Protein AF-A0A834JYJ6-F1 (afdb_monomer)

Structure (mmCIF, N/CA/C/O backbone):
data_AF-A0A834JYJ6-F1
#
_entry.id   AF-A0A834JYJ6-F1
#
loop_
_atom_site.group_PDB
_atom_site.id
_atom_site.type_symbol
_atom_site.label_atom_id
_atom_site.label_alt_id
_atom_site.label_comp_id
_atom_site.label_asym_id
_atom_site.label_entity_id
_atom_site.label_seq_id
_atom_site.pdbx_PDB_ins_code
_atom_site.Cartn_x
_atom_site.Cartn_y
_atom_site.Cartn_z
_atom_site.occupancy
_atom_site.B_iso_or_equiv
_atom_site.auth_seq_id
_atom_site.auth_comp_id
_atom_site.auth_asym_id
_atom_site.auth_atom_id
_atom_site.pdbx_PDB_model_num
ATOM 1 N N . MET A 1 1 ? -15.655 -12.544 1.228 1.00 62.16 1 MET A N 1
ATOM 2 C CA . MET A 1 1 ? -14.776 -12.920 2.351 1.00 62.16 1 MET A CA 1
ATOM 3 C C . MET A 1 1 ? -13.858 -11.753 2.628 1.00 62.16 1 MET A C 1
ATOM 5 O O . MET A 1 1 ? -13.241 -11.265 1.688 1.00 62.16 1 MET A O 1
ATOM 9 N N . SER A 1 2 ? -13.836 -11.289 3.870 1.00 75.00 2 SER A N 1
ATOM 10 C CA . SER A 1 2 ? -12.826 -10.376 4.400 1.00 75.00 2 SER A CA 1
ATOM 11 C C . SER A 1 2 ? -11.810 -11.212 5.169 1.00 75.00 2 SER A C 1
ATOM 13 O O . SER A 1 2 ? -12.199 -12.124 5.898 1.00 75.00 2 SER A O 1
ATOM 15 N N . VAL A 1 3 ? -10.527 -10.935 4.973 1.00 86.38 3 VAL A N 1
ATOM 16 C CA . VAL A 1 3 ? -9.439 -11.565 5.726 1.00 86.38 3 VAL A CA 1
ATOM 17 C C . VAL A 1 3 ? -8.850 -10.485 6.622 1.00 86.38 3 VAL A C 1
ATOM 19 O O . VAL A 1 3 ? -8.558 -9.394 6.140 1.00 86.38 3 VAL A O 1
ATOM 22 N N . SER A 1 4 ? -8.713 -10.777 7.913 1.00 91.19 4 SER A N 1
ATOM 23 C CA . SER A 1 4 ? -8.045 -9.899 8.875 1.00 91.19 4 SER A CA 1
ATOM 24 C C . SER A 1 4 ? -6.654 -10.446 9.148 1.00 91.19 4 SER A C 1
ATOM 26 O O . SER A 1 4 ? -6.504 -11.629 9.455 1.00 91.19 4 SER A O 1
ATOM 28 N N . ILE A 1 5 ? -5.647 -9.591 9.009 1.00 91.50 5 ILE A N 1
ATOM 29 C CA . ILE A 1 5 ? -4.236 -9.944 9.158 1.00 91.50 5 ILE A CA 1
ATOM 30 C C . ILE A 1 5 ? -3.642 -8.969 10.165 1.00 91.50 5 ILE A C 1
ATOM 32 O O . ILE A 1 5 ? -3.797 -7.762 10.009 1.00 91.50 5 ILE A O 1
ATOM 36 N N . ASN A 1 6 ? -2.971 -9.500 11.183 1.00 93.12 6 ASN A N 1
ATOM 37 C CA . ASN A 1 6 ? -2.157 -8.711 12.098 1.00 93.12 6 ASN A CA 1
ATOM 38 C C . ASN A 1 6 ? -0.695 -8.991 11.771 1.00 93.12 6 ASN A C 1
ATOM 40 O O . ASN A 1 6 ? -0.289 -10.154 11.720 1.00 93.12 6 ASN A O 1
ATOM 44 N N . THR A 1 7 ? 0.076 -7.938 11.547 1.00 92.31 7 THR A N 1
ATOM 45 C CA . THR A 1 7 ? 1.520 -8.014 11.333 1.00 92.31 7 THR A CA 1
ATOM 46 C C . THR A 1 7 ? 2.241 -7.526 12.582 1.00 92.31 7 THR A C 1
ATOM 48 O O . THR A 1 7 ? 1.707 -6.726 13.351 1.00 92.31 7 THR A O 1
ATOM 51 N N . ILE A 1 8 ? 3.452 -8.027 12.802 1.00 92.19 8 ILE A N 1
ATOM 52 C CA . ILE A 1 8 ? 4.366 -7.426 13.775 1.00 92.19 8 ILE A CA 1
ATOM 53 C C . ILE A 1 8 ? 4.949 -6.132 13.194 1.00 92.19 8 ILE A C 1
ATOM 55 O O . ILE A 1 8 ? 4.909 -5.924 11.980 1.00 92.19 8 ILE A O 1
ATOM 59 N N . ASP A 1 9 ? 5.505 -5.287 14.057 1.00 89.94 9 ASP A N 1
ATOM 60 C CA . ASP A 1 9 ? 6.255 -4.100 13.644 1.00 89.94 9 ASP A CA 1
ATOM 61 C C . ASP A 1 9 ? 7.591 -4.525 13.008 1.00 89.94 9 ASP A C 1
ATOM 63 O O . ASP A 1 9 ? 8.568 -4.827 13.696 1.00 89.94 9 ASP A O 1
ATOM 67 N N . SER A 1 10 ? 7.582 -4.685 11.683 1.00 92.44 10 SER A N 1
ATOM 68 C CA . SER A 1 10 ? 8.719 -5.135 10.875 1.00 92.44 10 SER A CA 1
ATOM 69 C C . SER A 1 10 ? 8.549 -4.707 9.416 1.00 92.44 10 SER A C 1
ATOM 71 O O . SER A 1 10 ? 7.438 -4.423 8.972 1.00 92.44 10 SER A O 1
ATOM 73 N N . LEU A 1 11 ? 9.640 -4.735 8.649 1.00 89.56 11 LEU A N 1
ATOM 74 C CA . LEU A 1 11 ? 9.616 -4.501 7.199 1.00 89.56 11 LEU A CA 1
ATOM 75 C C . LEU A 1 11 ? 9.263 -5.762 6.388 1.00 89.56 11 LEU A C 1
ATOM 77 O O . LEU A 1 11 ? 9.268 -5.728 5.157 1.00 89.56 11 LEU A O 1
ATOM 81 N N . ASP A 1 12 ? 8.963 -6.873 7.063 1.00 92.25 12 ASP A N 1
ATOM 82 C CA . ASP A 1 12 ? 8.601 -8.124 6.414 1.00 92.25 12 ASP A CA 1
ATOM 83 C C . ASP A 1 12 ? 7.145 -8.097 5.938 1.00 92.25 12 ASP A C 1
ATOM 85 O O . ASP A 1 12 ? 6.212 -7.750 6.664 1.00 92.25 12 ASP A O 1
ATOM 89 N N . TYR A 1 13 ? 6.935 -8.530 4.699 1.00 92.62 13 TYR A N 1
ATOM 90 C CA . TYR A 1 13 ? 5.619 -8.548 4.074 1.00 92.62 13 TYR A CA 1
ATOM 91 C C . TYR A 1 13 ? 4.963 -9.930 4.138 1.00 92.62 13 TYR A C 1
ATOM 93 O O . TYR A 1 13 ? 5.574 -10.953 3.823 1.00 92.62 13 TYR A O 1
ATOM 101 N N . CYS A 1 14 ? 3.661 -9.950 4.430 1.00 92.75 14 CYS A N 1
ATOM 102 C CA . CYS A 1 14 ? 2.806 -11.125 4.265 1.00 92.75 14 CYS A CA 1
ATOM 103 C C . CYS A 1 14 ? 2.125 -11.096 2.888 1.00 92.75 14 CYS A C 1
ATOM 105 O O . CYS A 1 14 ? 1.307 -10.218 2.616 1.00 92.75 14 CYS A O 1
ATOM 107 N N . TYR A 1 15 ? 2.438 -12.064 2.022 1.00 92.56 15 TYR A N 1
ATOM 108 C CA . TYR A 1 15 ? 1.928 -12.099 0.647 1.00 92.56 15 TYR A CA 1
ATOM 109 C C . TYR A 1 15 ? 0.726 -13.024 0.482 1.00 92.56 15 TYR A C 1
ATOM 111 O O . TYR A 1 15 ? 0.739 -14.173 0.920 1.00 92.56 15 TYR A O 1
ATOM 119 N N . PHE A 1 16 ? -0.282 -12.535 -0.241 1.00 90.75 16 PHE A N 1
ATOM 120 C CA . PHE A 1 16 ? -1.480 -13.288 -0.601 1.00 90.75 16 PHE A CA 1
ATOM 121 C C . PHE A 1 16 ? -1.711 -13.192 -2.110 1.00 90.75 16 PHE A C 1
ATOM 123 O O . PHE A 1 16 ? -1.625 -12.093 -2.666 1.00 90.75 16 PHE A O 1
ATOM 130 N N . PRO A 1 17 ? -2.021 -14.305 -2.796 1.00 91.38 17 PRO A N 1
ATOM 131 C CA . PRO A 1 17 ? -2.369 -14.249 -4.205 1.00 91.38 17 PRO A CA 1
ATOM 132 C C . PRO A 1 17 ? -3.701 -13.51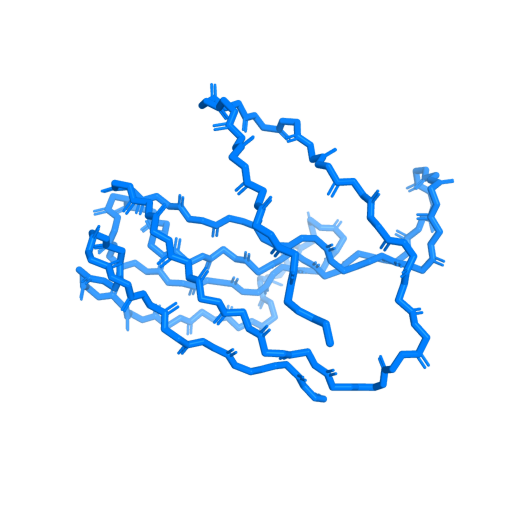2 -4.385 1.00 91.38 17 PRO A C 1
ATOM 134 O O . PRO A 1 17 ? -4.696 -13.816 -3.724 1.00 91.38 17 PRO A O 1
ATOM 137 N N . ILE A 1 18 ? -3.726 -12.562 -5.316 1.00 88.25 18 ILE A N 1
ATOM 138 C CA . ILE A 1 18 ? -4.925 -11.820 -5.706 1.00 88.25 18 ILE A CA 1
ATOM 139 C C . ILE A 1 18 ? -5.297 -12.177 -7.145 1.00 88.25 18 ILE A C 1
ATOM 141 O O . ILE A 1 18 ? -4.446 -12.250 -8.024 1.00 88.25 18 ILE A O 1
ATOM 145 N N . THR A 1 19 ? -6.583 -12.406 -7.397 1.00 86.56 19 THR A N 1
ATOM 146 C CA . THR A 1 19 ? -7.118 -12.662 -8.749 1.00 86.56 19 THR A CA 1
ATOM 147 C C . THR A 1 19 ? -8.049 -11.552 -9.229 1.00 86.56 19 THR A C 1
ATOM 149 O O . THR A 1 19 ? -8.564 -11.601 -10.343 1.00 86.56 19 THR A O 1
ATOM 152 N N . LYS A 1 20 ? -8.297 -10.549 -8.381 1.00 87.00 20 LYS A N 1
ATOM 153 C CA . LYS A 1 20 ? -9.208 -9.435 -8.648 1.00 87.00 20 LYS A CA 1
ATOM 154 C C . LYS A 1 20 ? -8.417 -8.189 -9.016 1.00 87.00 20 LYS A C 1
ATOM 156 O O . LYS A 1 20 ? -7.360 -7.947 -8.448 1.00 87.00 20 LYS A O 1
ATOM 161 N N . SER A 1 21 ? -8.990 -7.364 -9.887 1.00 88.12 21 SER A N 1
ATOM 162 C CA . SER A 1 21 ? -8.446 -6.050 -10.247 1.00 88.12 21 SER A CA 1
ATOM 163 C C . SER A 1 21 ? -8.722 -4.964 -9.208 1.00 88.12 21 SER A C 1
ATOM 165 O O . SER A 1 21 ? -8.170 -3.880 -9.306 1.00 88.12 21 SER A O 1
ATOM 167 N N . ARG A 1 22 ? -9.591 -5.229 -8.223 1.00 91.62 22 ARG A N 1
ATOM 168 C CA . ARG A 1 22 ? -9.959 -4.264 -7.183 1.00 91.62 22 ARG A CA 1
ATOM 1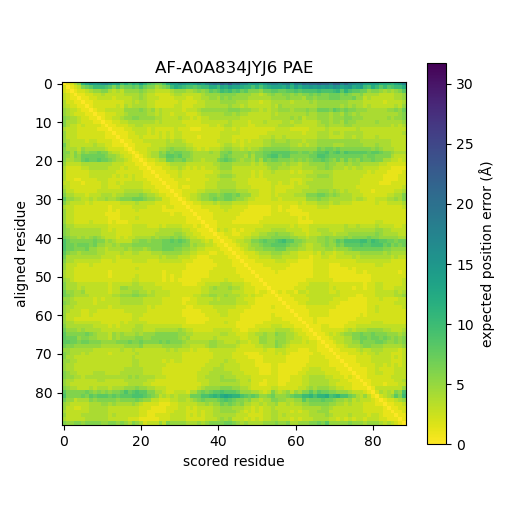69 C C . ARG A 1 22 ? -9.815 -4.867 -5.802 1.00 91.62 22 ARG A C 1
ATOM 171 O O . ARG A 1 22 ? -10.307 -5.973 -5.551 1.00 91.62 22 ARG A O 1
ATOM 178 N N . ILE A 1 23 ? -9.201 -4.108 -4.904 1.00 91.75 23 ILE A N 1
ATOM 179 C CA . ILE A 1 23 ? -8.983 -4.497 -3.511 1.00 91.75 23 ILE A CA 1
ATOM 180 C C . ILE A 1 23 ? -9.483 -3.364 -2.626 1.00 91.75 23 ILE A C 1
ATOM 182 O O . ILE A 1 23 ? -9.145 -2.206 -2.856 1.00 91.75 23 ILE A O 1
ATOM 186 N N . LYS A 1 24 ? -10.293 -3.705 -1.622 1.00 93.25 24 LYS A N 1
ATOM 187 C CA . LYS A 1 24 ? -10.644 -2.802 -0.526 1.00 93.25 24 LYS A CA 1
ATOM 188 C C . LYS A 1 24 ? -9.876 -3.250 0.710 1.00 93.25 24 LYS A C 1
ATOM 190 O O . LYS A 1 24 ? -9.934 -4.431 1.055 1.00 93.25 24 LYS A O 1
ATOM 195 N N . LEU A 1 25 ? -9.178 -2.320 1.346 1.00 93.25 25 LEU A N 1
ATOM 196 C CA . LEU A 1 25 ? -8.406 -2.552 2.561 1.00 93.25 25 LEU A CA 1
ATOM 197 C C . LEU A 1 25 ? -8.932 -1.622 3.651 1.00 93.25 25 LEU A C 1
ATOM 199 O O . LEU A 1 25 ? -9.290 -0.480 3.371 1.00 93.25 25 LEU A O 1
ATOM 203 N N . GLN A 1 26 ? -8.969 -2.137 4.873 1.00 94.94 26 GLN A N 1
ATOM 204 C CA . GLN A 1 26 ? -9.194 -1.362 6.083 1.00 94.94 26 GLN A CA 1
ATOM 205 C C . GLN A 1 26 ? -7.958 -1.554 6.952 1.00 94.94 26 GLN A C 1
ATOM 207 O O . GLN A 1 26 ? -7.616 -2.686 7.298 1.00 94.94 26 GLN A O 1
ATOM 212 N N . ILE A 1 27 ? -7.257 -0.464 7.227 1.00 94.38 27 ILE A N 1
ATOM 213 C CA . ILE A 1 27 ? -5.917 -0.479 7.806 1.00 94.38 27 ILE A CA 1
ATOM 214 C C . ILE A 1 27 ? -5.963 0.237 9.144 1.00 94.38 27 ILE A C 1
ATOM 216 O O . ILE A 1 27 ? -6.542 1.312 9.248 1.00 94.38 27 ILE A O 1
ATOM 220 N N . LYS A 1 28 ? -5.317 -0.343 10.153 1.00 94.81 28 LYS A N 1
ATOM 221 C CA . LYS A 1 28 ? -5.084 0.302 11.441 1.00 94.81 28 LYS A CA 1
ATOM 222 C C . LYS A 1 28 ? -3.610 0.154 11.798 1.00 94.81 28 LYS A C 1
ATOM 224 O O . LYS A 1 28 ? -3.141 -0.964 11.990 1.00 94.81 28 LYS A O 1
ATOM 229 N N . ALA A 1 29 ? -2.900 1.272 11.861 1.00 93.38 29 ALA A N 1
ATOM 230 C CA . ALA A 1 29 ? -1.473 1.342 12.161 1.00 93.38 29 ALA A CA 1
ATOM 231 C C . ALA A 1 29 ? -1.177 2.623 12.949 1.00 93.38 29 ALA A C 1
ATOM 233 O O . ALA A 1 29 ? -1.901 3.600 12.795 1.00 93.38 29 ALA A O 1
ATOM 234 N N . ASN A 1 30 ? -0.132 2.626 13.779 1.00 90.50 30 ASN A N 1
ATOM 235 C CA . ASN A 1 30 ? 0.202 3.788 14.616 1.00 90.50 30 ASN A CA 1
ATOM 236 C C . ASN A 1 30 ? 1.018 4.859 13.879 1.00 90.50 30 ASN A C 1
ATOM 238 O O . ASN A 1 30 ? 0.932 6.031 14.234 1.00 90.50 30 ASN A O 1
ATOM 242 N N . HIS A 1 31 ? 1.835 4.456 12.903 1.00 88.81 31 HIS A N 1
ATOM 243 C CA . HIS A 1 31 ? 2.785 5.340 12.228 1.00 88.81 31 HIS A CA 1
ATOM 244 C C . HIS A 1 31 ? 2.577 5.270 10.725 1.00 88.81 31 HIS A C 1
ATOM 246 O O . HIS A 1 31 ? 1.946 6.159 10.167 1.00 88.81 31 HIS A O 1
ATOM 252 N N . ASP A 1 32 ? 3.032 4.182 10.112 1.00 94.31 32 ASP A N 1
ATOM 253 C CA . ASP A 1 32 ? 2.886 3.926 8.693 1.00 94.31 32 ASP A CA 1
ATOM 254 C C . ASP A 1 32 ? 2.247 2.564 8.418 1.00 94.31 32 ASP A C 1
ATOM 256 O O . ASP A 1 32 ? 2.268 1.635 9.229 1.00 94.31 32 ASP A O 1
ATOM 260 N N . ALA A 1 33 ? 1.663 2.452 7.233 1.00 95.06 33 ALA A N 1
ATOM 261 C CA . ALA A 1 33 ? 1.226 1.193 6.664 1.00 95.06 33 ALA A CA 1
ATOM 262 C C . ALA A 1 33 ? 1.799 1.055 5.260 1.00 95.06 33 ALA A C 1
ATOM 264 O O . ALA A 1 33 ? 1.740 1.989 4.459 1.00 95.06 33 ALA A O 1
ATOM 265 N N . ARG A 1 34 ? 2.331 -0.128 4.950 1.00 95.69 34 ARG A N 1
ATOM 266 C CA . ARG A 1 34 ? 2.949 -0.401 3.654 1.00 95.69 34 ARG A CA 1
ATOM 267 C C . ARG A 1 34 ? 2.256 -1.544 2.947 1.00 95.69 34 ARG A C 1
ATOM 269 O O . ARG A 1 34 ? 2.012 -2.601 3.527 1.00 95.69 34 ARG A O 1
ATOM 276 N N . ILE A 1 35 ? 1.940 -1.328 1.679 1.00 95.69 35 ILE A N 1
ATOM 277 C CA . ILE A 1 35 ? 1.279 -2.311 0.826 1.00 95.69 35 ILE A CA 1
ATOM 278 C C . ILE A 1 35 ? 2.167 -2.537 -0.388 1.00 95.69 35 ILE A C 1
ATOM 280 O O . ILE A 1 35 ? 2.415 -1.617 -1.164 1.00 95.69 35 ILE A O 1
ATOM 284 N N . SER A 1 36 ? 2.613 -3.777 -0.565 1.00 95.62 36 SER A N 1
ATOM 285 C CA . SER A 1 36 ? 3.401 -4.183 -1.725 1.00 95.62 36 SER A CA 1
ATOM 286 C C . SER A 1 36 ? 2.516 -4.910 -2.733 1.00 95.62 36 SER A C 1
ATOM 288 O O . SER A 1 36 ? 1.966 -5.978 -2.450 1.00 95.62 36 SER A O 1
ATOM 290 N N . LEU A 1 37 ? 2.381 -4.332 -3.925 1.00 95.12 37 LEU A N 1
ATOM 291 C CA . LEU A 1 37 ? 1.754 -4.968 -5.078 1.00 95.12 37 LEU A CA 1
ATOM 292 C C . LEU A 1 37 ? 2.854 -5.467 -6.000 1.00 95.12 37 LEU A C 1
ATOM 294 O O . LEU A 1 37 ? 3.629 -4.677 -6.538 1.00 95.12 37 LEU A O 1
ATOM 298 N N . ARG A 1 38 ? 2.916 -6.784 -6.192 1.00 94.69 38 ARG A N 1
ATOM 299 C CA . ARG A 1 38 ? 3.969 -7.415 -6.984 1.00 94.69 38 ARG A CA 1
ATOM 300 C C . ARG A 1 38 ? 3.406 -8.414 -7.978 1.00 94.69 38 ARG A C 1
ATOM 302 O O . ARG A 1 38 ? 2.419 -9.087 -7.692 1.00 94.69 38 ARG A O 1
ATOM 309 N N . THR A 1 39 ? 4.079 -8.559 -9.113 1.00 93.00 39 THR A N 1
ATOM 310 C CA . THR A 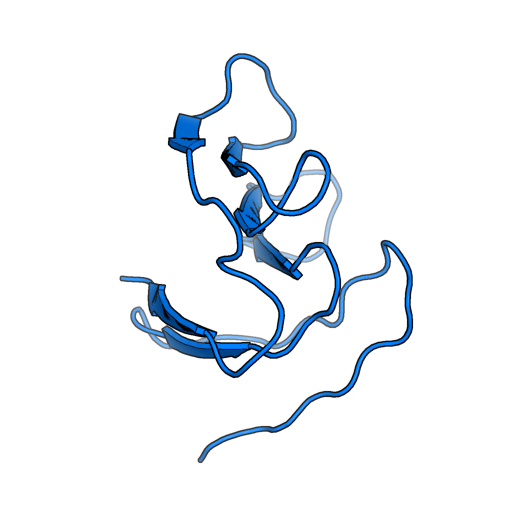1 39 ? 3.699 -9.541 -10.141 1.00 93.00 39 THR A CA 1
ATOM 311 C C . THR A 1 39 ? 4.063 -10.982 -9.780 1.00 93.00 39 THR A C 1
ATOM 313 O O . THR A 1 39 ? 3.362 -11.901 -10.192 1.00 93.00 39 THR A O 1
ATOM 316 N N . HIS A 1 40 ? 5.140 -11.195 -9.018 1.00 93.00 40 HIS A N 1
ATOM 317 C CA . HIS A 1 40 ? 5.564 -12.512 -8.530 1.00 93.00 40 HIS A CA 1
ATOM 318 C C . HIS A 1 40 ? 6.453 -12.369 -7.279 1.00 93.00 40 HIS A C 1
ATOM 320 O O . HIS A 1 40 ? 6.704 -11.256 -6.809 1.00 93.00 40 HIS A O 1
ATOM 326 N N . LEU A 1 41 ? 6.840 -13.492 -6.665 1.00 91.19 41 LEU A N 1
ATOM 327 C CA . LEU A 1 41 ? 7.848 -13.550 -5.597 1.00 91.19 41 LEU A CA 1
ATOM 328 C C . LEU A 1 41 ? 9.218 -13.723 -6.267 1.00 91.19 41 LEU A C 1
ATO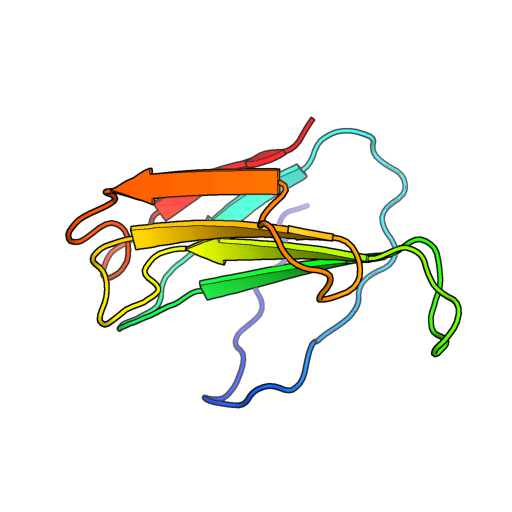M 330 O O . LEU A 1 41 ? 9.434 -14.741 -6.916 1.00 91.19 41 LEU A O 1
ATOM 334 N N . GLY A 1 42 ? 10.094 -12.729 -6.155 1.00 89.56 42 GLY A N 1
ATOM 335 C CA . GLY A 1 42 ? 11.405 -12.704 -6.806 1.00 89.56 42 GLY A CA 1
ATOM 336 C C . GLY A 1 42 ? 11.957 -11.282 -6.870 1.00 89.56 42 GLY A C 1
ATOM 337 O O . GLY A 1 42 ? 11.180 -10.322 -6.850 1.00 89.56 42 GLY A O 1
ATOM 338 N N . ASP A 1 43 ? 13.282 -11.156 -6.928 1.00 88.00 43 ASP A N 1
ATOM 339 C CA . ASP A 1 43 ? 13.981 -9.862 -6.940 1.00 88.00 43 ASP A CA 1
ATOM 340 C C . ASP A 1 43 ? 13.761 -9.085 -8.251 1.00 88.00 43 ASP A C 1
ATOM 342 O O . ASP A 1 43 ? 13.905 -7.866 -8.288 1.00 88.00 43 ASP A O 1
ATOM 346 N N . ASP A 1 44 ? 13.372 -9.774 -9.325 1.00 92.62 44 ASP A N 1
ATOM 347 C CA . ASP A 1 44 ? 13.042 -9.212 -10.637 1.00 92.62 44 ASP A CA 1
ATOM 348 C C . ASP A 1 44 ? 11.559 -8.828 -10.786 1.00 92.62 44 ASP A C 1
ATOM 350 O O . ASP A 1 44 ? 11.126 -8.378 -11.854 1.00 92.62 44 ASP A O 1
ATOM 354 N N . SER A 1 45 ? 10.757 -8.967 -9.725 1.00 94.31 45 SER A N 1
ATOM 355 C CA . SER A 1 45 ? 9.351 -8.580 -9.779 1.00 94.31 45 SER A CA 1
ATOM 356 C C . SER A 1 45 ? 9.197 -7.078 -9.976 1.00 94.31 45 SER A C 1
ATOM 358 O O . SER A 1 45 ? 9.824 -6.265 -9.306 1.00 94.31 45 SER A O 1
ATOM 360 N N . ASN A 1 46 ? 8.235 -6.698 -10.817 1.00 94.75 46 ASN A N 1
ATOM 361 C CA . ASN A 1 46 ? 7.719 -5.337 -10.794 1.00 94.75 46 ASN A CA 1
ATOM 362 C C . ASN A 1 46 ? 6.938 -5.135 -9.494 1.00 94.75 46 ASN A C 1
ATOM 364 O O . ASN A 1 46 ? 6.038 -5.927 -9.190 1.00 94.75 46 ASN A O 1
ATOM 368 N N . VAL A 1 47 ? 7.301 -4.102 -8.740 1.00 96.44 47 VAL A N 1
ATOM 369 C CA . VAL A 1 47 ? 6.742 -3.767 -7.432 1.00 96.44 47 VAL A CA 1
ATOM 370 C C . VAL A 1 47 ? 6.249 -2.332 -7.440 1.00 96.44 47 VAL A C 1
ATOM 372 O O . VAL A 1 47 ? 6.995 -1.410 -7.770 1.00 96.44 47 VAL A O 1
ATOM 375 N N . TYR A 1 48 ? 5.002 -2.156 -7.020 1.00 96.75 48 TYR A N 1
ATOM 376 C CA . TYR A 1 48 ? 4.525 -0.891 -6.484 1.00 96.75 48 TYR A CA 1
ATOM 377 C C . TYR A 1 48 ? 4.463 -1.010 -4.967 1.00 96.75 48 TYR A C 1
ATOM 379 O O . TYR A 1 48 ? 3.813 -1.917 -4.443 1.00 96.75 48 TYR A O 1
ATOM 387 N N . GLU A 1 49 ? 5.145 -0.108 -4.274 1.00 97.00 49 GLU A N 1
ATOM 388 C CA . GLU A 1 49 ? 5.046 0.028 -2.825 1.00 97.00 49 GLU A CA 1
ATOM 389 C C . GLU A 1 49 ? 4.217 1.272 -2.522 1.00 97.00 49 GLU A C 1
ATOM 391 O O . GLU A 1 49 ? 4.548 2.370 -2.963 1.00 97.00 49 GLU A O 1
ATOM 396 N N . ILE A 1 50 ? 3.111 1.088 -1.808 1.00 97.06 50 ILE A N 1
ATOM 397 C CA . ILE A 1 50 ? 2.259 2.175 -1.332 1.00 97.06 50 ILE A CA 1
ATOM 398 C C . ILE A 1 50 ? 2.566 2.350 0.148 1.00 97.06 50 ILE A C 1
ATOM 400 O O . ILE A 1 50 ? 2.308 1.442 0.939 1.00 97.06 50 ILE A O 1
ATOM 404 N N . ILE A 1 51 ? 3.109 3.507 0.505 1.00 96.75 51 ILE A N 1
ATOM 405 C CA . ILE A 1 51 ? 3.396 3.909 1.878 1.00 96.75 51 ILE A CA 1
ATOM 406 C C . ILE A 1 51 ? 2.318 4.906 2.286 1.00 96.75 51 ILE A C 1
ATOM 408 O O . ILE A 1 51 ? 2.160 5.943 1.645 1.00 96.75 51 ILE A O 1
ATOM 412 N N . LEU A 1 52 ? 1.585 4.593 3.347 1.00 96.62 52 LEU A N 1
ATOM 413 C CA . LEU A 1 52 ? 0.617 5.482 3.980 1.00 96.62 52 LEU A CA 1
ATOM 414 C C . LEU A 1 52 ? 1.164 5.919 5.329 1.00 96.62 52 LEU A C 1
ATOM 416 O O . LEU A 1 52 ? 1.680 5.076 6.056 1.00 96.62 52 LEU A O 1
ATOM 420 N N . GLY A 1 53 ? 1.053 7.203 5.666 1.00 95.56 53 GLY A N 1
ATOM 421 C CA . GLY A 1 53 ? 1.531 7.705 6.959 1.00 95.56 53 GLY A CA 1
ATOM 422 C C . GLY A 1 53 ? 3.057 7.613 7.137 1.00 95.56 53 GLY A C 1
ATOM 423 O O . GLY A 1 53 ? 3.576 7.551 8.250 1.00 95.56 53 GLY A O 1
ATOM 424 N N . GLY A 1 54 ? 3.818 7.626 6.045 1.00 94.94 54 GLY A N 1
ATOM 425 C CA . GLY A 1 54 ? 5.266 7.791 6.101 1.00 94.94 54 GLY A CA 1
ATOM 426 C C . GLY A 1 54 ? 5.680 9.126 6.741 1.00 94.94 54 GLY A C 1
ATOM 427 O O . GLY A 1 54 ? 4.857 10.006 7.012 1.00 94.94 54 GLY A O 1
ATOM 428 N N . TRP A 1 55 ? 6.987 9.279 6.981 1.00 95.19 55 TRP A N 1
ATOM 429 C CA . TRP A 1 55 ? 7.585 10.488 7.574 1.00 95.19 55 TRP A CA 1
ATOM 430 C C . TRP A 1 55 ? 6.911 10.921 8.886 1.00 95.19 55 TRP A C 1
ATOM 432 O O . TRP A 1 55 ? 6.667 12.100 9.130 1.00 95.19 55 TRP A O 1
ATOM 442 N N . GLY A 1 56 ? 6.598 9.945 9.743 1.00 94.44 56 GLY A N 1
ATOM 443 C CA . GLY A 1 56 ? 5.928 10.198 11.017 1.00 94.44 56 GLY A CA 1
ATOM 444 C C . GLY A 1 56 ? 4.447 10.529 10.860 1.00 94.44 56 GLY A C 1
ATOM 445 O O . GLY A 1 56 ? 3.969 11.445 11.520 1.00 94.44 56 GLY A O 1
ATOM 446 N N . ASN A 1 57 ? 3.734 9.789 10.007 1.00 96.00 57 ASN A N 1
ATOM 447 C CA . ASN A 1 57 ? 2.308 9.968 9.738 1.00 96.00 57 ASN A CA 1
ATOM 448 C C . ASN A 1 57 ? 1.954 11.319 9.099 1.00 96.00 57 ASN A C 1
ATOM 450 O O . ASN A 1 57 ? 0.917 11.902 9.397 1.00 96.00 57 ASN A O 1
ATOM 454 N N . THR A 1 58 ? 2.830 11.836 8.232 1.00 97.06 58 THR A N 1
ATOM 455 C CA . THR A 1 58 ? 2.649 13.151 7.589 1.00 97.06 58 THR A CA 1
ATOM 456 C C . THR A 1 58 ? 2.509 13.076 6.077 1.00 97.06 58 THR A C 1
ATOM 458 O O . THR A 1 58 ? 1.905 13.966 5.479 1.00 97.06 58 THR A O 1
ATOM 461 N N . MET A 1 59 ? 3.015 12.016 5.445 1.00 97.62 59 MET A N 1
ATOM 462 C CA . MET A 1 59 ? 3.018 11.879 3.989 1.00 97.62 59 MET A CA 1
ATOM 463 C C . MET A 1 59 ? 2.697 10.457 3.546 1.00 97.62 59 MET A C 1
ATOM 465 O O . MET A 1 59 ? 2.956 9.485 4.251 1.00 97.62 59 MET A O 1
ATOM 469 N N . SER A 1 60 ? 2.165 10.334 2.339 1.00 97.31 60 SER A N 1
ATOM 470 C CA . SER A 1 60 ? 1.994 9.068 1.638 1.00 97.31 60 SER A CA 1
ATOM 471 C C . SER A 1 60 ? 2.744 9.113 0.317 1.00 97.31 60 SER A C 1
ATOM 473 O O . SER A 1 60 ? 2.818 10.162 -0.324 1.00 97.31 60 SER A O 1
ATOM 475 N N . ALA A 1 61 ? 3.273 7.970 -0.102 1.00 97.94 61 ALA A N 1
ATOM 476 C CA . ALA A 1 61 ? 4.048 7.849 -1.327 1.00 97.94 61 ALA A CA 1
ATOM 477 C C . ALA A 1 61 ? 3.722 6.550 -2.065 1.00 97.94 61 ALA A C 1
ATOM 479 O O . ALA A 1 61 ? 3.388 5.530 -1.458 1.00 97.94 61 ALA A O 1
ATOM 480 N N . ILE A 1 62 ? 3.844 6.586 -3.388 1.00 97.94 62 ILE A N 1
ATOM 481 C CA . ILE A 1 62 ? 3.816 5.405 -4.244 1.00 97.94 62 ILE A CA 1
ATOM 482 C C . ILE A 1 62 ? 5.184 5.291 -4.898 1.00 97.94 62 ILE A C 1
ATOM 484 O O . ILE A 1 62 ? 5.551 6.111 -5.737 1.00 97.94 62 ILE A O 1
ATOM 488 N N . LYS A 1 63 ? 5.920 4.242 -4.549 1.00 97.56 63 LYS A N 1
ATOM 489 C CA . LYS A 1 63 ? 7.226 3.925 -5.127 1.00 97.56 63 LYS A CA 1
ATOM 490 C C . LYS A 1 63 ? 7.078 2.837 -6.178 1.00 97.56 63 LYS A C 1
ATOM 492 O O . LYS A 1 63 ? 6.226 1.952 -6.056 1.00 97.56 63 LYS A O 1
ATOM 497 N N . ARG A 1 64 ? 7.937 2.857 -7.198 1.00 96.94 64 ARG A N 1
ATOM 498 C CA . ARG A 1 64 ? 8.043 1.769 -8.178 1.00 96.94 64 ARG A CA 1
ATOM 499 C C . ARG A 1 64 ? 9.457 1.219 -8.184 1.00 96.94 64 ARG A C 1
ATOM 501 O O . ARG A 1 64 ? 10.392 1.945 -8.497 1.00 96.94 64 ARG A O 1
ATOM 508 N N . ASN A 1 65 ? 9.600 -0.067 -7.868 1.00 94.56 65 ASN A N 1
ATOM 509 C CA . ASN 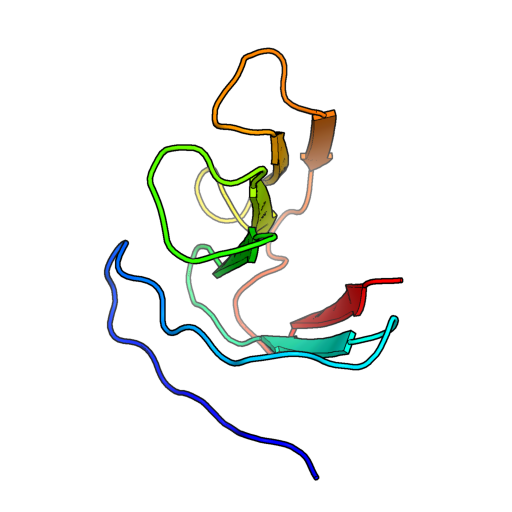A 1 65 ? 10.884 -0.779 -7.832 1.00 94.56 65 ASN A CA 1
ATOM 510 C C . ASN A 1 65 ? 11.977 -0.071 -6.995 1.00 94.56 65 ASN A C 1
ATOM 512 O O . ASN A 1 65 ? 13.157 -0.231 -7.288 1.00 94.56 65 ASN A O 1
ATOM 516 N N . ASN A 1 66 ? 11.595 0.728 -5.987 1.00 88.94 66 ASN A N 1
ATOM 517 C CA . ASN A 1 66 ? 12.505 1.579 -5.205 1.00 88.94 66 ASN A CA 1
ATOM 518 C C . ASN A 1 66 ? 13.398 2.496 -6.065 1.00 88.94 66 ASN A C 1
ATOM 520 O O . ASN A 1 66 ? 14.551 2.753 -5.719 1.00 88.94 66 ASN A O 1
ATOM 524 N N . VAL A 1 67 ? 12.875 2.964 -7.201 1.00 93.69 67 VAL A N 1
ATOM 525 C CA . VAL A 1 67 ? 13.551 3.910 -8.094 1.00 93.69 67 VAL A CA 1
ATOM 526 C C . VAL A 1 67 ? 13.020 5.316 -7.844 1.00 93.69 67 VAL A C 1
ATOM 528 O O . VAL A 1 67 ? 11.810 5.515 -7.809 1.00 93.69 67 VAL A O 1
ATOM 531 N N . GLU A 1 68 ? 13.939 6.273 -7.730 1.00 93.00 68 GLU A N 1
ATOM 532 C CA . GLU A 1 68 ? 13.640 7.703 -7.641 1.00 93.00 68 GLU A CA 1
ATOM 533 C C . GLU A 1 68 ? 13.456 8.328 -9.043 1.00 93.00 68 GLU A C 1
ATOM 535 O O . GLU A 1 68 ? 14.167 7.951 -9.985 1.00 93.00 68 GLU A O 1
ATOM 540 N N . PRO A 1 69 ? 12.571 9.327 -9.204 1.00 94.94 69 PRO A N 1
ATOM 541 C CA . PRO A 1 69 ? 11.667 9.851 -8.181 1.00 94.94 69 PRO A CA 1
ATOM 542 C C . PRO A 1 69 ? 10.489 8.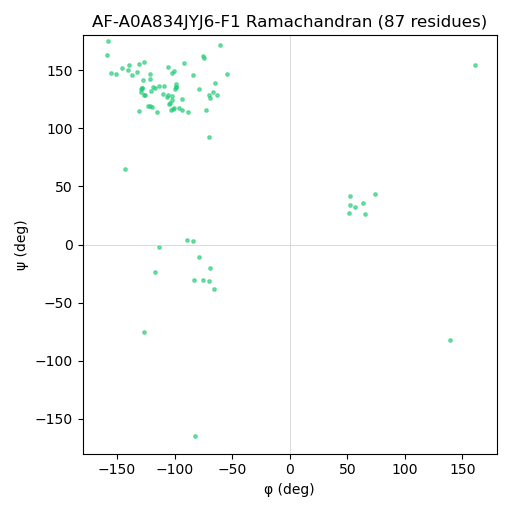905 -7.905 1.00 94.94 69 PRO A C 1
ATOM 544 O O . PRO A 1 69 ? 10.126 8.086 -8.757 1.00 94.94 69 PRO A O 1
ATOM 547 N N . ASP A 1 70 ? 9.858 9.075 -6.745 1.00 97.00 70 ASP A N 1
ATOM 548 C CA . ASP A 1 70 ? 8.592 8.417 -6.427 1.00 97.00 70 ASP A CA 1
ATOM 549 C C . ASP A 1 70 ? 7.524 8.705 -7.501 1.00 97.00 70 ASP A C 1
ATOM 551 O O . ASP A 1 70 ? 7.478 9.768 -8.126 1.00 97.00 70 ASP A O 1
ATOM 555 N N . VAL A 1 71 ? 6.643 7.729 -7.739 1.00 97.62 71 VAL A N 1
ATOM 556 C CA . VAL A 1 71 ? 5.574 7.824 -8.750 1.00 97.62 71 VAL A CA 1
ATOM 557 C C . VAL A 1 71 ? 4.560 8.894 -8.365 1.00 97.62 71 VAL A C 1
ATOM 559 O O . VAL A 1 71 ? 4.026 9.589 -9.230 1.00 97.62 71 VAL A O 1
ATOM 562 N N . ALA A 1 72 ? 4.261 8.986 -7.072 1.00 97.62 72 ALA A N 1
ATOM 563 C CA . ALA A 1 72 ? 3.393 9.997 -6.502 1.00 97.62 72 ALA A CA 1
ATOM 564 C C . ALA A 1 72 ? 3.738 10.197 -5.029 1.00 97.62 72 ALA A C 1
ATOM 566 O O . ALA A 1 72 ? 4.056 9.237 -4.330 1.00 97.62 72 ALA A O 1
ATOM 567 N N . GLU A 1 73 ? 3.577 11.426 -4.560 1.00 97.56 73 GLU A N 1
ATOM 568 C CA . GLU A 1 73 ? 3.691 11.807 -3.157 1.00 97.56 73 GLU A CA 1
ATOM 569 C C . GLU A 1 73 ? 2.545 12.760 -2.814 1.00 97.56 73 GLU A C 1
ATOM 571 O O . GLU A 1 73 ? 2.102 13.548 -3.657 1.00 97.56 73 GLU A O 1
ATOM 576 N N . ALA A 1 74 ? 2.044 12.679 -1.586 1.00 97.75 74 ALA A N 1
ATOM 577 C CA . ALA A 1 74 ? 1.026 13.584 -1.073 1.00 97.75 74 ALA A CA 1
ATOM 578 C C . ALA A 1 74 ? 1.162 13.750 0.442 1.00 97.75 74 ALA A C 1
ATOM 580 O O . ALA A 1 74 ? 1.496 12.802 1.151 1.00 97.75 74 ALA A O 1
ATOM 581 N N . GLU A 1 75 ? 0.844 14.938 0.950 1.00 97.56 75 GLU A N 1
ATOM 582 C CA . GLU A 1 75 ? 0.681 15.150 2.388 1.00 97.56 75 GLU A CA 1
ATOM 583 C C . GLU A 1 75 ? -0.586 14.441 2.879 1.00 97.56 75 GLU A C 1
ATOM 585 O O . GLU A 1 75 ? -1.676 14.606 2.326 1.00 97.56 75 GLU A O 1
ATOM 590 N N . THR A 1 76 ? -0.437 13.635 3.925 1.00 95.69 76 THR A N 1
ATOM 591 C CA . THR A 1 76 ? -1.503 12.831 4.531 1.00 95.69 76 THR A CA 1
ATOM 592 C C . THR A 1 76 ? -1.317 12.798 6.045 1.00 95.69 76 THR A C 1
ATOM 594 O O . THR A 1 76 ? -0.996 11.758 6.621 1.00 95.69 76 THR A O 1
ATOM 597 N N . ILE A 1 77 ? -1.456 13.965 6.674 1.00 95.12 77 ILE A N 1
ATOM 598 C CA . ILE A 1 77 ? -1.270 14.136 8.117 1.00 95.12 77 ILE A CA 1
ATOM 599 C C . ILE A 1 77 ? -2.314 13.318 8.876 1.00 95.12 77 ILE A C 1
ATOM 601 O O . ILE A 1 77 ? -3.509 13.434 8.602 1.00 95.12 77 ILE A O 1
ATOM 605 N N . ASP A 1 78 ? -1.844 12.509 9.820 1.00 94.38 78 ASP A N 1
ATOM 606 C CA . ASP A 1 78 ? -2.661 11.685 1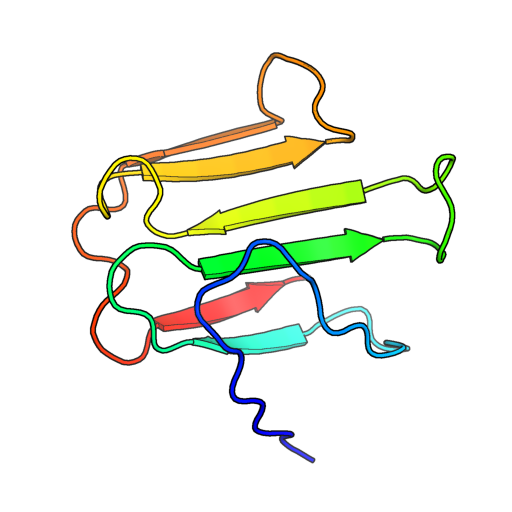0.708 1.00 94.38 78 ASP A CA 1
ATOM 607 C C . ASP A 1 78 ? -3.614 10.724 9.971 1.00 94.38 78 ASP A C 1
ATOM 609 O O . ASP A 1 78 ? -4.709 10.413 10.442 1.00 94.38 78 ASP A O 1
ATOM 613 N N . ILE A 1 79 ? -3.200 10.234 8.793 1.00 94.38 79 ILE A N 1
ATOM 614 C CA . ILE A 1 79 ? -3.982 9.255 8.020 1.00 94.38 79 ILE A CA 1
ATOM 615 C C . ILE A 1 79 ? -4.005 7.876 8.689 1.00 94.38 79 ILE A C 1
ATOM 617 O O . ILE A 1 79 ? -4.980 7.131 8.552 1.00 94.38 79 ILE A O 1
ATOM 621 N N . CYS A 1 80 ? -2.932 7.531 9.402 1.00 93.00 80 CYS A N 1
ATOM 622 C CA . CYS A 1 80 ? -2.851 6.359 10.261 1.00 93.00 80 CYS A CA 1
ATOM 623 C C . CYS A 1 80 ? -3.272 6.708 11.702 1.00 93.00 80 CYS A C 1
ATOM 625 O O . CYS A 1 80 ? -3.206 7.857 12.130 1.00 93.00 80 CYS A O 1
ATOM 627 N N . GLY A 1 81 ? -3.709 5.703 12.457 1.00 89.62 81 GLY A N 1
ATOM 628 C CA . GLY A 1 81 ? -4.170 5.810 13.841 1.00 89.62 81 GLY A CA 1
ATOM 629 C C . GLY A 1 81 ? -5.403 4.936 14.049 1.00 89.62 81 GLY A C 1
ATOM 630 O O . GLY A 1 81 ? -5.311 3.788 14.495 1.00 89.62 81 GLY A O 1
ATOM 631 N N . ASP A 1 82 ? -6.560 5.469 13.665 1.00 88.81 82 ASP A N 1
ATOM 632 C CA . ASP A 1 82 ? -7.807 4.710 13.571 1.00 88.81 82 ASP A CA 1
ATOM 633 C C . ASP A 1 82 ? -7.895 3.928 12.245 1.00 88.81 82 ASP A C 1
ATOM 635 O O . ASP A 1 82 ? -6.897 3.691 11.563 1.00 88.81 82 ASP A O 1
ATOM 639 N N . ASN A 1 83 ? -9.091 3.452 11.898 1.00 91.25 83 ASN A N 1
ATOM 640 C CA . ASN A 1 83 ? -9.307 2.705 10.668 1.00 91.25 83 ASN A CA 1
ATOM 641 C C . ASN A 1 83 ? -9.243 3.634 9.445 1.00 91.25 83 ASN A C 1
ATOM 643 O O . ASN A 1 83 ? -10.123 4.471 9.247 1.00 91.25 83 ASN A O 1
ATOM 647 N N . CYS A 1 84 ? -8.250 3.414 8.590 1.00 90.62 84 CYS A N 1
ATOM 648 C CA . CYS A 1 84 ? -8.121 4.016 7.272 1.00 90.62 84 CYS A CA 1
ATOM 649 C C . CYS A 1 84 ? -8.675 3.056 6.207 1.00 90.62 84 CYS A C 1
ATOM 651 O O . CYS A 1 84 ? -8.165 1.946 6.031 1.00 90.62 84 CYS A O 1
ATOM 653 N N . ASP A 1 85 ? -9.731 3.469 5.505 1.00 93.31 85 ASP A N 1
ATOM 654 C CA . ASP A 1 85 ? -10.309 2.711 4.394 1.00 93.31 85 ASP A CA 1
ATOM 655 C C . ASP A 1 85 ? -9.713 3.176 3.062 1.00 93.31 85 ASP A C 1
ATOM 657 O O . ASP A 1 85 ? -9.823 4.347 2.699 1.00 93.31 85 ASP A O 1
ATOM 661 N N . ILE A 1 86 ? -9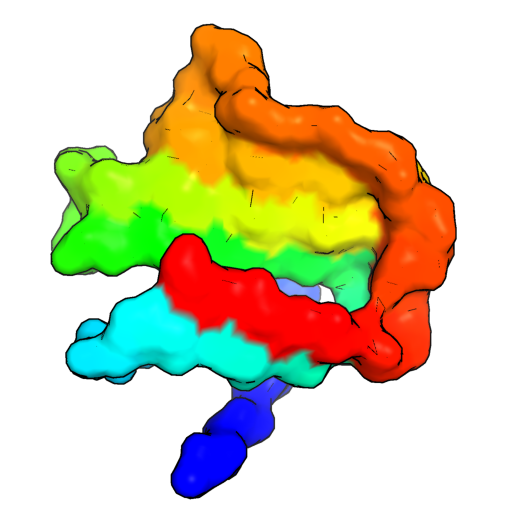.163 2.243 2.284 1.00 92.69 86 ILE A N 1
ATOM 662 C CA . ILE A 1 86 ? -8.630 2.522 0.944 1.00 92.69 86 ILE A CA 1
ATOM 663 C C . ILE A 1 86 ? -9.152 1.521 -0.088 1.00 92.69 86 ILE A C 1
ATOM 665 O O . ILE A 1 86 ? -9.501 0.375 0.224 1.00 92.69 86 ILE A O 1
ATOM 669 N N . TRP A 1 87 ? -9.166 1.941 -1.352 1.00 92.94 87 TRP A N 1
ATOM 670 C CA . TRP A 1 87 ? -9.401 1.066 -2.494 1.00 92.94 87 TRP A CA 1
ATOM 671 C C . TRP A 1 87 ? -8.298 1.223 -3.537 1.00 92.94 87 TRP A C 1
ATOM 673 O O . TRP A 1 87 ? -7.841 2.326 -3.821 1.00 92.94 87 TRP A O 1
ATOM 683 N N . ILE A 1 88 ? -7.908 0.105 -4.135 1.00 92.69 88 ILE A N 1
ATOM 684 C CA . ILE A 1 88 ? -6.937 0.031 -5.231 1.00 92.69 88 ILE A CA 1
ATOM 685 C C . ILE A 1 88 ? -7.675 -0.533 -6.451 1.00 92.69 88 ILE A C 1
ATOM 687 O O . ILE A 1 88 ? -8.456 -1.481 -6.288 1.00 92.69 88 ILE A O 1
ATOM 691 N N . GLN A 1 89 ? -7.481 0.064 -7.635 1.00 89.38 89 GLN A N 1
ATOM 692 C CA . GLN A 1 89 ? -8.130 -0.318 -8.900 1.00 89.38 89 GLN A CA 1
ATOM 693 C C . GLN A 1 89 ? -7.241 -0.077 -10.119 1.00 89.38 89 GLN A C 1
AT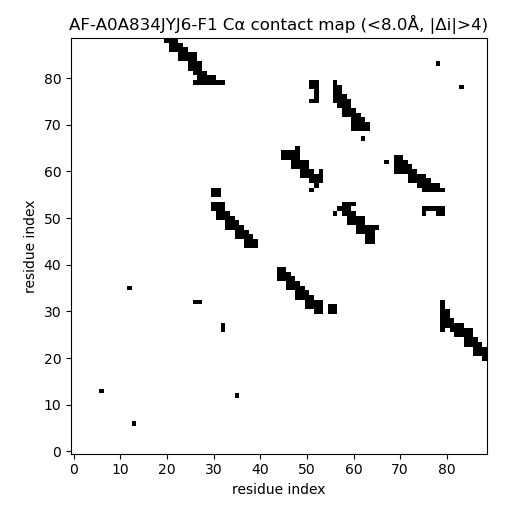OM 695 O O . GLN A 1 89 ? -6.376 0.821 -10.028 1.00 89.38 89 GLN A O 1
#

Mean predicted aligned error: 3.4 Å

Secondary structure (DSSP, 8-state):
--------SSS---------S-EEEEE--SS-EEEEEESSSSTT--EEEEEEEHHHHTEEEEEETTEEEEEEEEE-TT-SSS-EEEEE-

Radius of gyration: 13.13 Å; Cα contacts (8 Å, |Δi|>4): 153; chains: 1; bounding box: 29×29×25 Å

Foldseek 3Di:
DDDDDDDDPDPDDDDDDDPDQKDKDKDADQAKDWDWDWPDPDLPIWIWIWIARPPRHFKIFIATSNDPDTPDIDTGHPCHHHIRIDMGD

Sequence (89 aa):
MSVSINTIDSLDYCYFPITKSRIKLQIKANHDARISLRTHLGDDSNVYEIILGGWGNTMSAIKRNNVEPDVAEAETIDICGDNCDIWIQ

Solvent-accessible surface area (backbone atoms only — not comparable to full-atom values): 5615 Å² total; per-residue (Å²): 138,88,85,88,82,88,78,75,101,64,95,76,80,89,87,74,95,76,91,64,76,61,50,79,49,77,43,71,31,83,38,53,48,77,47,79,49,58,80,55,92,60,93,85,37,60,33,39,39,39,36,39,10,34,88,83,15,36,24,28,38,32,33,45,70,84,43,86,74,61,76,42,76,47,84,30,68,64,54,33,49,60,82,34,78,48,74,48,114

Organism: Vespula germanica (NCBI:txid30212)

Nearest PDB structures (foldseek):
  6znp-assembly1_A  TM=2.578E-01  e=4.027E+00  Bacillus subtilis subsp. subtilis str. 168
  5zeb-assembly1_e  TM=2.022E-01  e=3.053E+00  Mycolicibacterium smegmatis MC2 155

pLDDT: mean 92.93, std 4.81, range [62.16, 97.94]

InterPro domains:
  IPR022041 Farnesoic acid O-methyl transferase [PF12248] (10-81)